Protein AF-A0A7K2ZDF5-F1 (afdb_monomer_lite)

Radius of gyration: 18.29 Å; chains: 1; bounding box: 34×47×42 Å

Secondary structure (DSSP, 8-state):
--THHHHHHHTTSS-HHHHHHHHHHHHHHHHHHHHSPP--S-------SEEEEEEETTEEEEEESS-EEEEEEETTTEEEEEETT--S-S-TT-SSSPPPB-TT-EEEE-TTSSEEEE-SS-EEEE---

pLDDT: mean 81.08, std 17.48, range [40.12, 98.38]

Structure (mmCIF, N/CA/C/O backbone):
data_AF-A0A7K2ZDF5-F1
#
_entry.id   AF-A0A7K2ZDF5-F1
#
loop_
_atom_site.group_PDB
_atom_site.id
_atom_site.type_symbol
_atom_site.label_atom_id
_atom_site.label_alt_id
_atom_site.label_comp_id
_atom_site.label_asym_id
_atom_site.label_entity_id
_atom_site.label_seq_id
_atom_site.pdbx_PDB_ins_code
_atom_site.Cartn_x
_atom_site.Cartn_y
_atom_site.Cartn_z
_atom_site.occupancy
_atom_site.B_iso_or_equiv
_atom_site.auth_seq_id
_atom_site.auth_comp_id
_atom_site.auth_asym_id
_atom_site.auth_atom_id
_atom_site.pdbx_PDB_model_num
ATOM 1 N N . MET A 1 1 ? 8.019 39.969 4.759 1.00 40.12 1 MET A N 1
ATOM 2 C CA . MET A 1 1 ? 7.905 38.989 3.656 1.00 40.12 1 MET A CA 1
ATOM 3 C C . MET A 1 1 ? 8.886 39.414 2.581 1.00 40.12 1 MET A C 1
ATOM 5 O O . MET A 1 1 ? 8.757 40.530 2.101 1.00 40.12 1 MET A O 1
ATOM 9 N N . ASP A 1 2 ? 9.907 38.599 2.310 1.00 50.91 2 ASP A N 1
ATOM 10 C CA . ASP A 1 2 ? 11.109 39.013 1.572 1.00 50.91 2 ASP A CA 1
ATOM 11 C C . ASP A 1 2 ? 11.236 38.271 0.226 1.00 50.91 2 ASP A C 1
ATOM 13 O O . ASP A 1 2 ? 11.026 37.059 0.137 1.00 50.91 2 ASP A O 1
ATOM 17 N N . GLY A 1 3 ? 11.568 39.009 -0.836 1.00 48.19 3 GLY A N 1
ATOM 18 C CA . GLY A 1 3 ? 11.486 38.602 -2.247 1.00 48.19 3 GLY A CA 1
ATOM 19 C C . GLY A 1 3 ? 12.468 37.507 -2.688 1.00 48.19 3 GLY A C 1
ATOM 20 O O . GLY A 1 3 ? 12.436 37.079 -3.843 1.00 48.19 3 GLY A O 1
ATOM 21 N N . ARG A 1 4 ? 13.323 37.006 -1.788 1.00 53.38 4 ARG A N 1
ATOM 22 C CA . ARG A 1 4 ? 14.290 35.931 -2.078 1.00 53.38 4 ARG A CA 1
ATOM 23 C C . ARG A 1 4 ? 13.667 34.541 -2.229 1.00 53.38 4 ARG A C 1
ATOM 25 O O . ARG A 1 4 ? 14.258 33.703 -2.909 1.00 53.38 4 ARG A O 1
ATOM 32 N N . ASP A 1 5 ? 12.478 34.297 -1.681 1.00 49.88 5 ASP A N 1
ATOM 33 C CA . ASP A 1 5 ? 11.856 32.962 -1.718 1.00 49.88 5 ASP A CA 1
ATOM 34 C C . ASP A 1 5 ? 11.163 32.632 -3.054 1.00 49.88 5 ASP A C 1
ATOM 36 O O . ASP A 1 5 ? 10.993 31.465 -3.423 1.00 49.88 5 ASP A O 1
ATOM 40 N N . LEU A 1 6 ? 10.831 33.654 -3.849 1.00 47.53 6 LEU A N 1
ATOM 41 C CA . LEU A 1 6 ? 10.232 33.472 -5.176 1.00 47.53 6 LEU A CA 1
ATOM 42 C C . LEU A 1 6 ? 11.241 32.967 -6.216 1.00 47.53 6 LEU A C 1
ATOM 44 O O . LEU A 1 6 ? 10.883 32.200 -7.111 1.00 47.53 6 LEU A O 1
ATOM 48 N N . VAL A 1 7 ? 12.525 33.298 -6.068 1.00 47.12 7 VAL A N 1
ATOM 49 C CA . VAL A 1 7 ? 13.559 32.924 -7.049 1.00 47.12 7 VAL A CA 1
ATOM 50 C C . VAL A 1 7 ? 13.918 31.431 -6.961 1.00 47.12 7 VAL A C 1
ATOM 52 O O . VAL A 1 7 ? 14.350 30.830 -7.949 1.00 47.12 7 VAL A O 1
ATOM 55 N N . ARG A 1 8 ? 13.674 30.777 -5.814 1.00 46.47 8 ARG A N 1
ATOM 56 C CA . ARG A 1 8 ? 13.940 29.338 -5.638 1.00 46.47 8 ARG A CA 1
ATOM 57 C C . ARG A 1 8 ? 12.855 28.443 -6.250 1.00 46.47 8 ARG A C 1
ATOM 59 O O . ARG A 1 8 ? 13.162 27.313 -6.623 1.00 46.47 8 ARG A O 1
ATOM 66 N N . ARG A 1 9 ? 11.625 28.944 -6.432 1.00 43.47 9 ARG A N 1
ATOM 67 C CA . ARG A 1 9 ? 10.523 28.179 -7.056 1.00 43.47 9 ARG A CA 1
ATOM 68 C C . ARG A 1 9 ? 10.550 28.186 -8.587 1.00 43.47 9 ARG A C 1
ATOM 70 O O . ARG A 1 9 ? 10.013 27.269 -9.197 1.00 43.47 9 ARG A O 1
ATOM 77 N N . VAL A 1 10 ? 11.238 29.140 -9.219 1.00 43.97 10 VAL A N 1
ATOM 78 C CA . VAL A 1 10 ? 11.298 29.245 -10.692 1.00 43.97 10 VAL A CA 1
ATOM 79 C C . VAL A 1 10 ? 12.409 28.379 -11.314 1.00 43.97 10 VAL A C 1
ATOM 81 O O . VAL A 1 10 ? 12.279 27.932 -12.450 1.00 43.97 10 VAL A O 1
ATOM 84 N N . ARG A 1 11 ? 13.477 28.026 -10.580 1.00 41.12 11 ARG A N 1
ATOM 85 C CA . ARG A 1 11 ? 14.638 27.303 -11.157 1.00 41.12 11 ARG A CA 1
ATOM 86 C C . ARG A 1 11 ? 14.404 25.835 -11.550 1.00 41.12 11 ARG A C 1
ATOM 88 O O . ARG A 1 11 ? 15.297 25.222 -12.136 1.00 41.12 11 ARG A O 1
ATOM 95 N N . LEU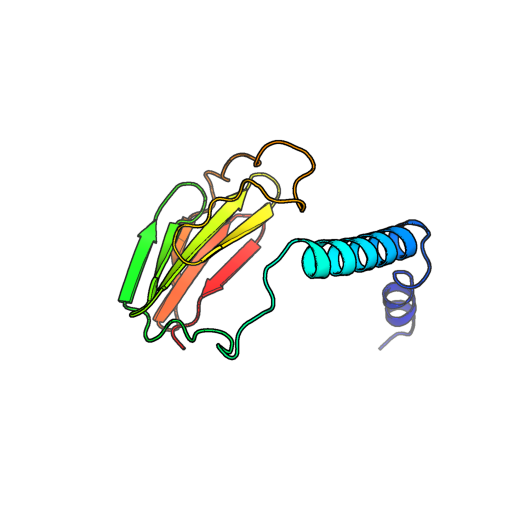 A 1 12 ? 13.234 25.258 -11.275 1.00 46.50 12 LEU A N 1
ATOM 96 C CA . LEU A 1 12 ? 12.885 23.915 -11.763 1.00 46.50 12 LEU A CA 1
ATOM 97 C C . LEU A 1 12 ? 12.299 23.925 -13.185 1.00 46.50 12 LEU A C 1
ATOM 99 O O . LEU A 1 12 ? 12.390 22.912 -13.879 1.00 46.50 12 LEU A O 1
ATOM 103 N N . VAL A 1 13 ? 11.816 25.076 -13.663 1.00 46.25 13 VAL A N 1
ATOM 104 C CA . VAL A 1 13 ? 11.402 25.286 -15.056 1.00 46.25 13 VAL A CA 1
ATOM 105 C C . VAL A 1 13 ? 12.589 25.883 -15.816 1.00 46.25 13 VAL A C 1
ATOM 107 O O . VAL A 1 13 ? 12.716 27.092 -15.945 1.00 46.25 13 VAL A O 1
ATOM 110 N N . GLY A 1 14 ? 13.523 25.039 -16.263 1.00 48.72 14 GLY A N 1
ATOM 111 C CA . GLY A 1 14 ? 14.622 25.495 -17.132 1.00 48.72 14 GLY A CA 1
ATOM 112 C C . GLY A 1 14 ? 15.953 24.762 -16.995 1.00 48.72 14 GLY A C 1
ATOM 113 O O . GLY A 1 14 ? 16.839 24.956 -17.822 1.00 48.72 14 GLY A O 1
ATOM 114 N N . SER A 1 15 ? 16.126 23.883 -16.004 1.00 57.28 15 SER A N 1
ATOM 115 C CA . SER A 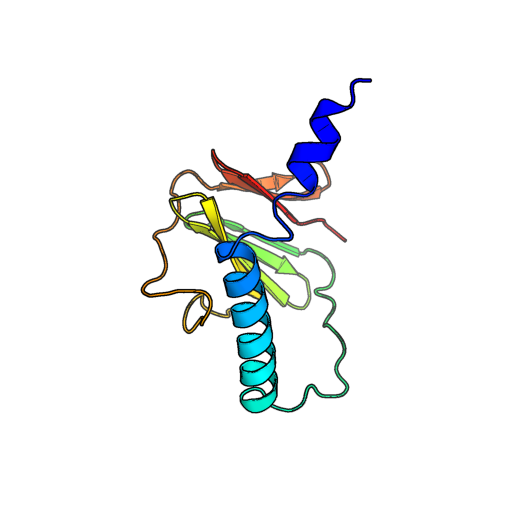1 15 ? 17.324 23.035 -15.970 1.00 57.28 15 SER A CA 1
ATOM 116 C C . SER A 1 15 ? 17.254 21.953 -17.057 1.00 57.28 15 SER A C 1
ATOM 118 O O . SER A 1 15 ? 16.206 21.346 -17.283 1.00 57.28 15 SER A O 1
ATOM 120 N N . VAL A 1 16 ? 18.385 21.645 -17.701 1.00 57.16 16 VAL A N 1
ATOM 121 C CA . VAL A 1 16 ? 18.502 20.547 -18.687 1.00 57.16 16 VAL A CA 1
ATOM 122 C C . VAL A 1 16 ? 18.015 19.209 -18.101 1.00 57.16 16 VAL A C 1
ATOM 124 O O . VAL A 1 16 ? 17.451 18.380 -18.817 1.00 57.16 16 VAL A O 1
ATOM 127 N N . ARG A 1 17 ? 18.158 19.011 -16.780 1.00 56.28 17 ARG A N 1
ATOM 128 C CA . ARG A 1 17 ? 17.566 17.877 -16.047 1.00 56.28 17 ARG A CA 1
ATOM 129 C C . ARG A 1 17 ? 16.034 17.928 -16.019 1.00 56.28 17 ARG A C 1
ATOM 131 O O . ARG A 1 17 ? 15.424 16.905 -16.305 1.00 56.28 17 ARG A O 1
ATOM 138 N N . GLY A 1 18 ? 15.427 19.085 -15.751 1.00 56.88 18 GLY A N 1
ATOM 139 C CA . GLY A 1 18 ? 13.970 19.286 -15.768 1.00 56.88 18 GLY A CA 1
ATOM 140 C C . GLY A 1 18 ? 13.340 19.098 -17.154 1.00 56.88 18 GLY A C 1
ATOM 141 O O . GLY A 1 18 ? 12.297 18.466 -17.299 1.00 56.88 18 GLY A O 1
ATOM 142 N N . VAL A 1 19 ? 14.014 19.556 -18.212 1.00 63.69 19 VAL A N 1
ATOM 143 C CA . VAL A 1 19 ? 13.563 19.318 -19.596 1.00 63.69 19 VAL A CA 1
ATOM 144 C C . VAL A 1 19 ? 13.643 17.827 -19.948 1.00 63.69 19 VAL A C 1
ATOM 146 O O . VAL A 1 19 ? 12.745 17.284 -20.593 1.00 63.69 19 VAL A O 1
ATOM 149 N N . ARG A 1 20 ? 14.690 17.124 -19.492 1.00 64.69 20 ARG A N 1
ATOM 150 C CA . ARG A 1 20 ? 14.836 15.674 -19.699 1.00 64.69 20 ARG A CA 1
ATOM 151 C C . ARG A 1 20 ? 13.792 14.860 -18.939 1.00 64.69 20 ARG A C 1
ATOM 153 O O . ARG A 1 20 ? 13.284 13.896 -19.509 1.00 64.69 20 ARG A O 1
ATOM 160 N N . THR A 1 21 ? 13.441 15.233 -17.709 1.00 63.53 21 THR A N 1
ATOM 161 C CA . THR A 1 21 ? 12.384 14.551 -16.946 1.00 63.53 21 THR A CA 1
ATOM 162 C C . THR A 1 21 ? 11.013 14.758 -17.581 1.00 63.53 21 THR A C 1
ATOM 164 O O . THR A 1 21 ? 10.293 13.776 -17.762 1.00 63.53 21 THR A O 1
ATOM 167 N N . LEU A 1 22 ? 10.692 15.977 -18.030 1.00 65.44 22 LEU A N 1
ATOM 168 C CA . LEU A 1 22 ? 9.461 16.263 -18.780 1.00 65.44 22 LEU A CA 1
ATOM 169 C C . LEU A 1 22 ? 9.393 15.469 -20.090 1.00 65.44 22 LEU A C 1
ATOM 171 O O . LEU A 1 22 ? 8.389 14.821 -20.382 1.00 65.44 22 LEU A O 1
ATOM 175 N N . ARG A 1 23 ? 10.487 15.442 -20.858 1.00 67.50 23 ARG A N 1
ATOM 176 C CA . ARG A 1 23 ? 10.553 14.695 -22.122 1.00 67.50 23 ARG A CA 1
ATOM 177 C C . ARG A 1 23 ? 10.455 13.184 -21.907 1.00 67.50 23 ARG A C 1
ATOM 179 O O . ARG A 1 23 ? 9.829 12.492 -22.705 1.00 67.50 23 ARG A O 1
ATOM 186 N N . ALA A 1 24 ? 11.042 12.662 -20.831 1.00 64.88 24 ALA A N 1
ATOM 187 C CA . ALA A 1 24 ? 10.906 11.259 -20.457 1.00 64.88 24 ALA A CA 1
ATOM 188 C C . ALA A 1 24 ? 9.474 10.924 -20.016 1.00 64.88 24 ALA A C 1
ATOM 190 O O . ALA A 1 24 ? 8.953 9.888 -20.416 1.00 64.88 24 ALA A O 1
ATOM 191 N N . ALA A 1 25 ? 8.816 11.796 -19.249 1.00 66.44 25 ALA A N 1
ATOM 192 C CA . ALA A 1 25 ? 7.411 11.635 -18.879 1.00 66.44 25 ALA A CA 1
ATOM 193 C C . ALA A 1 25 ? 6.489 11.647 -20.112 1.00 66.44 25 ALA A C 1
ATOM 195 O O . ALA A 1 25 ? 5.611 10.798 -20.230 1.00 66.44 25 ALA A O 1
ATOM 196 N N . TRP A 1 26 ? 6.736 12.541 -21.074 1.00 66.94 26 TRP A N 1
ATOM 197 C CA . TRP A 1 26 ? 5.953 12.623 -22.310 1.00 66.94 26 TRP A CA 1
ATOM 198 C C . TRP A 1 26 ? 6.143 11.403 -23.225 1.00 66.94 26 TRP A C 1
ATOM 200 O O . TRP A 1 26 ? 5.169 10.849 -23.740 1.00 66.94 26 TRP A O 1
ATOM 210 N N . ARG A 1 27 ? 7.386 10.922 -23.378 1.00 67.56 27 ARG A N 1
ATOM 211 C CA . ARG A 1 27 ? 7.656 9.672 -24.107 1.00 67.56 27 ARG A CA 1
ATOM 212 C C . ARG A 1 27 ? 7.015 8.463 -23.436 1.00 67.56 27 ARG A C 1
ATOM 214 O O . ARG A 1 27 ? 6.447 7.638 -24.139 1.00 67.56 27 ARG A O 1
ATOM 221 N N . ARG A 1 28 ? 7.062 8.381 -22.103 1.00 62.81 28 ARG A N 1
ATOM 222 C CA . ARG A 1 28 ? 6.402 7.311 -21.338 1.00 62.81 28 ARG A CA 1
ATOM 223 C C . ARG A 1 28 ? 4.892 7.331 -21.527 1.00 62.81 28 ARG A C 1
ATOM 225 O O . ARG A 1 28 ? 4.345 6.333 -21.962 1.00 62.81 28 ARG A O 1
ATOM 232 N N . ARG A 1 29 ? 4.258 8.502 -21.406 1.00 61.22 29 ARG A N 1
ATOM 233 C CA . ARG A 1 29 ? 2.827 8.674 -21.706 1.00 61.22 29 ARG A CA 1
ATOM 234 C C . ARG A 1 29 ? 2.454 8.187 -23.111 1.00 61.22 29 ARG A C 1
ATOM 236 O O . ARG A 1 29 ? 1.372 7.646 -23.306 1.00 61.22 29 ARG A O 1
ATOM 243 N N . SER A 1 30 ? 3.346 8.382 -24.082 1.00 65.19 30 SER A N 1
ATOM 244 C CA . SER A 1 30 ? 3.147 7.919 -25.460 1.00 65.19 30 SER A CA 1
ATOM 245 C C . SER A 1 30 ? 3.342 6.406 -25.614 1.00 65.19 30 SER A C 1
ATOM 247 O O . SER A 1 30 ? 2.631 5.784 -26.397 1.00 65.19 30 SER A O 1
ATOM 249 N N . ALA A 1 31 ? 4.291 5.811 -24.887 1.00 65.94 31 ALA A N 1
ATOM 250 C CA . ALA A 1 31 ? 4.502 4.365 -24.858 1.00 65.94 31 ALA A CA 1
ATOM 251 C C . ALA A 1 31 ? 3.332 3.646 -24.168 1.00 65.94 31 ALA A C 1
ATOM 253 O O . ALA A 1 31 ? 2.792 2.701 -24.732 1.00 65.94 31 ALA A O 1
ATOM 254 N N . ASP A 1 32 ? 2.871 4.158 -23.027 1.00 64.31 32 ASP A N 1
ATOM 255 C CA . ASP A 1 32 ? 1.722 3.629 -22.285 1.00 64.31 32 ASP A CA 1
ATOM 256 C C . ASP A 1 32 ? 0.453 3.641 -23.144 1.00 64.31 32 ASP A C 1
ATOM 258 O O . ASP A 1 32 ? -0.287 2.666 -23.179 1.00 64.31 32 ASP A O 1
ATOM 262 N N . ALA A 1 33 ? 0.223 4.721 -23.900 1.00 64.94 33 ALA A N 1
ATOM 263 C CA . ALA A 1 33 ? -0.918 4.823 -24.810 1.00 64.94 33 ALA A CA 1
ATOM 264 C C . ALA A 1 33 ? -0.881 3.810 -25.970 1.00 64.94 33 ALA A C 1
ATOM 266 O O . ALA A 1 33 ? -1.925 3.526 -26.547 1.00 64.94 33 ALA A O 1
ATOM 267 N N . ARG A 1 34 ? 0.302 3.295 -26.333 1.00 68.94 34 ARG A N 1
ATOM 268 C CA . ARG A 1 34 ? 0.474 2.291 -27.398 1.00 68.94 34 ARG A CA 1
ATOM 269 C C . ARG A 1 34 ? 0.472 0.858 -26.872 1.00 68.94 34 ARG A C 1
ATOM 271 O O . ARG A 1 34 ? 0.087 -0.040 -27.609 1.00 68.94 34 ARG A O 1
ATOM 278 N N . ALA A 1 35 ? 0.958 0.650 -25.650 1.00 69.00 35 ALA A N 1
ATOM 279 C CA . ALA A 1 35 ? 1.161 -0.674 -25.067 1.00 69.00 35 ALA A CA 1
ATOM 280 C C . ALA A 1 35 ? -0.006 -1.140 -24.185 1.00 69.00 35 ALA A C 1
ATOM 282 O O . ALA A 1 35 ? -0.158 -2.340 -23.972 1.00 69.00 35 ALA A O 1
ATOM 283 N N . LEU A 1 36 ? -0.820 -0.219 -23.661 1.00 67.62 36 LEU A N 1
ATOM 284 C CA . LEU A 1 36 ? -1.984 -0.566 -22.852 1.00 67.62 36 LEU A CA 1
ATOM 285 C C . LEU A 1 36 ? -3.227 -0.716 -23.737 1.00 67.62 36 LEU A C 1
ATOM 287 O O . LEU A 1 36 ? -3.416 0.086 -24.657 1.00 67.62 36 LEU A O 1
ATOM 291 N N . PRO A 1 37 ? -4.105 -1.697 -23.452 1.00 69.31 37 PRO A N 1
ATOM 292 C CA . PRO A 1 37 ? -5.394 -1.782 -24.118 1.00 69.31 37 PRO A CA 1
ATOM 293 C C . PRO A 1 37 ? -6.172 -0.465 -23.940 1.00 69.31 37 PRO A C 1
ATOM 295 O O . PRO A 1 37 ? -6.000 0.223 -22.922 1.00 69.31 37 PRO A O 1
ATOM 298 N N . PRO A 1 38 ? -7.024 -0.090 -24.915 1.00 67.75 38 PRO A N 1
ATOM 299 C CA . PRO A 1 38 ? -7.850 1.104 -24.816 1.00 67.75 38 PRO A CA 1
ATOM 300 C C . PRO A 1 38 ? -8.593 1.099 -23.483 1.00 67.75 38 PRO A C 1
ATOM 302 O O . PRO A 1 38 ? -9.247 0.113 -23.144 1.00 67.75 38 PRO A O 1
ATOM 305 N N . ARG A 1 39 ? -8.474 2.186 -22.711 1.00 65.06 39 ARG A N 1
ATOM 306 C CA . ARG A 1 39 ? -9.223 2.321 -21.458 1.00 65.06 39 ARG A CA 1
ATOM 307 C C . ARG A 1 39 ? -10.708 2.191 -21.794 1.00 65.06 39 ARG A C 1
ATOM 309 O O . ARG A 1 39 ? -11.231 3.015 -22.542 1.00 65.06 39 ARG A O 1
ATOM 316 N N . GLY A 1 40 ? -11.349 1.136 -21.291 1.00 68.31 40 GLY A N 1
ATOM 317 C CA . GLY A 1 40 ? -12.782 0.924 -21.461 1.00 68.31 40 GLY A CA 1
ATOM 318 C C . GLY A 1 40 ? -13.597 2.042 -20.808 1.00 68.31 40 GLY A C 1
ATOM 319 O O . GLY A 1 40 ? -13.057 2.926 -20.145 1.00 68.31 40 GLY A O 1
ATOM 320 N N . ALA A 1 41 ? -14.920 1.986 -20.953 1.00 64.12 41 ALA A N 1
ATOM 321 C CA . ALA A 1 41 ? -15.828 2.938 -20.307 1.00 64.12 41 ALA A CA 1
ATOM 322 C C . ALA A 1 41 ? -15.775 2.900 -18.761 1.00 64.12 41 ALA A C 1
ATOM 324 O O . ALA A 1 41 ? -16.351 3.772 -18.107 1.00 64.12 41 ALA A O 1
ATOM 325 N N . GLU A 1 42 ? -15.089 1.912 -18.171 1.00 60.84 42 GLU A N 1
ATOM 326 C CA . GLU A 1 42 ? -14.870 1.807 -16.731 1.00 60.84 42 GLU A CA 1
ATOM 327 C C . GLU A 1 42 ? -14.018 2.992 -16.247 1.00 60.84 42 GLU A C 1
ATOM 329 O O . GLU A 1 42 ? -12.812 3.094 -16.485 1.00 60.84 42 GLU A O 1
ATOM 334 N N . ARG A 1 43 ? -14.686 3.940 -15.583 1.00 63.84 43 ARG A N 1
ATOM 335 C CA . ARG A 1 43 ? -14.037 5.014 -14.826 1.00 63.84 43 ARG A CA 1
ATOM 336 C C . ARG A 1 43 ? -13.216 4.427 -13.675 1.00 63.84 43 ARG A C 1
ATOM 338 O O . ARG A 1 43 ? -13.410 3.278 -13.294 1.00 63.84 43 ARG A O 1
ATOM 345 N N . ALA A 1 44 ? -12.333 5.251 -13.102 1.00 67.31 44 ALA A N 1
ATOM 346 C CA . ALA A 1 44 ? -11.568 4.919 -11.901 1.00 67.31 44 ALA A CA 1
ATOM 347 C C . ALA A 1 44 ? -12.456 4.200 -10.870 1.00 67.31 44 ALA A C 1
ATOM 349 O O . ALA A 1 44 ? -13.460 4.752 -10.414 1.00 67.31 44 ALA A O 1
ATOM 350 N N . ARG A 1 45 ? -12.106 2.949 -10.560 1.00 76.12 45 ARG A N 1
ATOM 351 C CA . ARG A 1 45 ? -12.823 2.130 -9.586 1.00 76.12 45 ARG A CA 1
ATOM 352 C C . ARG A 1 45 ? -12.705 2.779 -8.213 1.00 76.12 45 ARG A C 1
ATOM 354 O O . ARG A 1 45 ? -11.607 3.108 -7.776 1.00 76.12 45 ARG A O 1
ATOM 361 N N . VAL A 1 46 ? -13.838 2.941 -7.535 1.00 87.12 46 VAL A N 1
ATOM 362 C CA . VAL A 1 46 ? -13.859 3.374 -6.136 1.00 87.12 46 VAL A CA 1
ATOM 363 C C . VAL A 1 46 ? -13.579 2.148 -5.254 1.00 87.12 46 VAL A C 1
ATOM 365 O O . VAL A 1 46 ? -14.321 1.167 -5.375 1.00 87.12 46 VAL A O 1
ATOM 368 N N . PRO A 1 47 ? -12.559 2.185 -4.375 1.00 90.19 47 PRO A N 1
ATOM 369 C CA . PRO A 1 47 ? -12.183 1.060 -3.507 1.00 90.19 47 PRO A CA 1
ATOM 370 C C . PRO A 1 47 ? -13.310 0.535 -2.602 1.00 90.19 47 PRO A C 1
ATOM 372 O O . PRO A 1 47 ? -13.393 -0.657 -2.305 1.00 90.19 47 PRO A O 1
ATOM 375 N N . GLY A 1 48 ? -14.222 1.422 -2.198 1.00 91.75 48 GLY A N 1
ATOM 376 C CA . GLY A 1 48 ? -15.274 1.133 -1.225 1.00 91.75 48 GLY A CA 1
ATOM 377 C C . GLY A 1 48 ? -14.833 1.446 0.204 1.00 91.75 48 GLY A C 1
ATOM 378 O O . GLY A 1 48 ? -13.822 2.107 0.414 1.00 91.75 48 GLY A O 1
ATOM 379 N N . ALA A 1 49 ? -15.618 0.997 1.186 1.00 93.50 49 ALA A N 1
ATOM 380 C CA . ALA A 1 49 ? -15.314 1.227 2.596 1.00 93.50 49 ALA A CA 1
ATOM 381 C C . ALA A 1 49 ? -14.034 0.494 3.010 1.00 93.50 49 ALA A C 1
ATOM 383 O O . ALA A 1 49 ? -13.792 -0.626 2.559 1.00 93.50 49 ALA A O 1
ATOM 384 N N . LEU A 1 50 ? -13.247 1.117 3.883 1.00 95.75 50 LEU A N 1
ATOM 385 C CA . LEU A 1 50 ? -12.078 0.501 4.494 1.00 95.75 50 LEU A CA 1
ATOM 386 C C . LEU A 1 50 ? -12.507 -0.629 5.449 1.00 95.75 50 LEU A C 1
ATOM 388 O O . LEU A 1 50 ? -13.377 -0.424 6.293 1.00 95.75 50 LEU A O 1
ATOM 392 N N . VAL A 1 51 ? -11.913 -1.817 5.295 1.00 95.81 51 VAL A N 1
ATOM 393 C CA . VAL A 1 51 ? -12.305 -3.052 6.008 1.00 95.81 51 VAL A CA 1
ATOM 394 C C . VAL A 1 51 ? -11.230 -3.516 6.989 1.00 95.81 51 VAL A C 1
ATOM 396 O O . VAL A 1 51 ? -11.551 -4.096 8.021 1.00 95.81 51 VAL A O 1
ATOM 399 N N . GLY A 1 52 ? -9.955 -3.251 6.707 1.00 95.75 52 GLY A N 1
ATOM 400 C CA . GLY A 1 52 ? -8.864 -3.634 7.599 1.00 95.75 52 GLY A CA 1
ATOM 401 C C . GLY A 1 52 ? -7.497 -3.430 6.968 1.00 95.75 52 GLY A C 1
ATOM 402 O O . GLY A 1 52 ? -7.390 -2.883 5.870 1.00 95.75 52 GLY A O 1
ATOM 403 N N . ALA A 1 53 ? -6.451 -3.877 7.656 1.00 97.69 53 ALA A N 1
ATOM 404 C CA . ALA A 1 53 ? -5.103 -3.852 7.119 1.00 97.69 53 ALA A CA 1
ATOM 405 C C . ALA A 1 53 ? -4.231 -4.976 7.688 1.00 97.69 53 ALA A C 1
ATOM 407 O O . ALA A 1 53 ? -4.430 -5.430 8.813 1.00 97.69 53 ALA A O 1
ATOM 408 N N . GLU A 1 54 ? -3.250 -5.402 6.899 1.00 97.81 54 GLU A N 1
ATOM 409 C CA . GLU A 1 54 ? -2.249 -6.402 7.257 1.00 97.81 54 GLU A CA 1
ATOM 410 C C . GLU A 1 54 ? -0.847 -5.799 7.126 1.00 97.81 54 GLU A C 1
ATOM 412 O O . GLU A 1 54 ? -0.432 -5.456 6.012 1.00 97.81 54 GLU A O 1
ATOM 417 N N . PRO A 1 55 ? -0.099 -5.667 8.235 1.00 97.00 55 PRO A N 1
ATOM 418 C CA . PRO A 1 55 ? 1.290 -5.237 8.196 1.00 97.00 55 PRO A CA 1
ATOM 419 C C . PRO A 1 55 ? 2.181 -6.216 7.428 1.00 97.00 55 PRO A C 1
ATOM 421 O O . PRO A 1 55 ? 1.984 -7.430 7.437 1.00 97.00 55 PRO A O 1
ATOM 424 N N . GLY A 1 56 ? 3.213 -5.676 6.794 1.00 94.88 56 GLY A N 1
ATOM 425 C CA . GLY A 1 56 ? 4.240 -6.434 6.099 1.00 94.88 56 GLY A CA 1
ATOM 426 C C . GLY A 1 56 ? 5.544 -5.641 5.998 1.00 94.88 56 GLY A C 1
ATOM 427 O O . GLY A 1 56 ? 5.641 -4.523 6.507 1.00 94.88 56 GLY A O 1
ATOM 428 N N . PRO A 1 57 ? 6.574 -6.192 5.340 1.00 93.56 57 PRO A N 1
ATOM 429 C CA . PRO A 1 57 ? 7.870 -5.532 5.246 1.00 93.56 57 PRO A CA 1
ATOM 430 C C . PRO A 1 57 ? 7.772 -4.140 4.606 1.00 93.56 57 PRO A C 1
ATOM 432 O O . PRO A 1 57 ? 7.436 -4.005 3.427 1.00 93.56 57 PRO A O 1
ATOM 435 N N . GLY A 1 58 ? 8.113 -3.113 5.384 1.00 95.00 58 GLY A N 1
ATOM 436 C CA . GLY A 1 58 ? 8.132 -1.715 4.964 1.00 95.00 58 GLY A CA 1
ATOM 437 C C . GLY A 1 58 ? 6.762 -1.072 4.748 1.00 95.00 58 GLY A C 1
ATOM 438 O O . GLY A 1 58 ? 6.658 -0.096 4.006 1.00 95.00 58 GLY A O 1
ATOM 439 N N . GLY A 1 59 ? 5.702 -1.628 5.332 1.00 96.31 59 GLY A N 1
ATOM 440 C CA . GLY A 1 59 ? 4.338 -1.135 5.179 1.00 96.31 59 GLY A CA 1
ATOM 441 C C . GLY A 1 59 ? 3.336 -2.265 5.341 1.00 96.31 59 GLY A C 1
ATOM 442 O O . GLY A 1 59 ? 3.259 -2.877 6.402 1.00 96.31 59 GLY A O 1
ATOM 443 N N . GLY A 1 60 ? 2.559 -2.546 4.297 1.00 97.06 60 GLY A N 1
ATOM 444 C CA . GLY A 1 60 ? 1.574 -3.623 4.319 1.00 97.06 60 GLY A CA 1
ATOM 445 C C . GLY A 1 60 ? 0.484 -3.468 3.267 1.00 97.06 60 GLY A C 1
ATOM 446 O O . GLY A 1 60 ? 0.675 -2.817 2.238 1.00 97.06 60 GLY A O 1
ATOM 447 N N . VAL A 1 61 ? -0.656 -4.101 3.518 1.00 97.81 61 VAL A N 1
ATOM 448 C CA . VAL A 1 61 ? -1.829 -4.081 2.642 1.00 97.81 61 VAL A CA 1
ATOM 449 C C . VAL A 1 61 ? -3.007 -3.491 3.401 1.00 97.81 61 VAL A C 1
ATOM 451 O O . VAL A 1 61 ? -3.361 -3.983 4.466 1.00 97.81 61 VAL A O 1
ATOM 454 N N . VAL A 1 62 ? -3.628 -2.455 2.846 1.00 97.69 62 VAL A N 1
ATOM 455 C CA . VAL A 1 62 ? -4.887 -1.887 3.334 1.00 97.69 62 VAL A CA 1
ATOM 456 C C . VAL A 1 62 ? -6.024 -2.437 2.481 1.00 97.69 62 VAL A C 1
ATOM 458 O O . VAL A 1 62 ? -6.007 -2.311 1.257 1.00 97.69 62 VAL A O 1
ATOM 461 N N . ARG A 1 63 ? -7.012 -3.060 3.118 1.00 97.00 63 ARG A N 1
ATOM 462 C CA . ARG A 1 63 ? -8.156 -3.681 2.450 1.00 97.00 63 ARG A CA 1
ATOM 463 C C . ARG A 1 63 ? -9.364 -2.771 2.461 1.00 97.00 63 ARG A C 1
ATOM 465 O O . ARG A 1 63 ? -9.775 -2.259 3.504 1.00 97.00 63 ARG A O 1
ATOM 472 N N . PHE A 1 64 ? -9.975 -2.659 1.296 1.00 95.88 64 PHE A N 1
ATOM 473 C CA . PHE A 1 64 ? -11.271 -2.044 1.090 1.00 95.88 64 PHE A CA 1
ATOM 474 C C . PHE A 1 64 ? -12.280 -3.109 0.665 1.00 95.88 64 PHE A C 1
ATOM 476 O O . PHE A 1 64 ? -11.923 -4.224 0.293 1.00 95.88 64 PHE A O 1
ATOM 483 N N . ALA A 1 65 ? -13.562 -2.761 0.687 1.00 94.62 65 ALA A N 1
ATOM 484 C CA . ALA A 1 65 ? -14.641 -3.689 0.361 1.00 94.62 65 ALA A CA 1
ATOM 485 C C . ALA A 1 65 ? -14.559 -4.275 -1.064 1.00 94.62 65 ALA A C 1
ATOM 487 O O . ALA A 1 65 ? -15.200 -5.288 -1.335 1.00 94.62 65 ALA A O 1
ATOM 488 N N . ARG A 1 66 ? -13.843 -3.625 -1.994 1.00 92.81 66 ARG A N 1
ATOM 489 C CA . ARG A 1 66 ? -13.774 -4.031 -3.410 1.00 92.81 66 ARG A CA 1
ATOM 490 C C . ARG A 1 66 ? -12.364 -4.065 -3.991 1.00 92.81 66 ARG A C 1
ATOM 492 O O . ARG A 1 66 ? -12.232 -4.368 -5.177 1.00 92.81 66 ARG A O 1
ATOM 499 N N . SER A 1 67 ? -11.355 -3.700 -3.207 1.00 94.06 67 SER A N 1
ATOM 500 C CA . SER A 1 67 ? -9.969 -3.639 -3.662 1.00 94.06 67 SER A CA 1
ATOM 501 C C . SER A 1 67 ? -8.987 -3.690 -2.501 1.00 94.06 67 SER A C 1
ATOM 503 O O . SER A 1 67 ? -9.336 -3.451 -1.343 1.00 94.06 67 SER A O 1
ATOM 505 N N . GLU A 1 68 ? -7.732 -3.963 -2.822 1.00 96.25 68 GLU A N 1
ATOM 506 C CA . GLU A 1 68 ? -6.638 -3.973 -1.855 1.00 96.25 68 GLU A CA 1
ATOM 507 C C . GLU A 1 68 ? -5.541 -3.007 -2.294 1.00 96.25 68 GLU A C 1
ATOM 509 O O . GLU A 1 68 ? -5.141 -3.002 -3.455 1.00 96.25 68 GLU A O 1
ATOM 514 N N . LEU A 1 69 ? -5.040 -2.192 -1.369 1.00 96.62 69 LEU A N 1
ATOM 515 C CA . LEU A 1 69 ? -3.936 -1.265 -1.589 1.00 96.62 69 LEU A CA 1
ATOM 516 C C . LEU A 1 69 ? -2.692 -1.780 -0.870 1.00 96.62 69 LEU A C 1
ATOM 518 O O . LEU A 1 69 ? -2.585 -1.686 0.352 1.00 96.62 69 LEU A O 1
ATOM 522 N N . ARG A 1 70 ? -1.715 -2.282 -1.621 1.00 96.56 70 ARG A N 1
ATOM 523 C CA . ARG A 1 70 ? -0.385 -2.590 -1.090 1.00 96.56 70 ARG A CA 1
ATOM 524 C C . ARG A 1 70 ? 0.447 -1.315 -1.055 1.00 96.56 70 ARG A C 1
ATOM 526 O O . ARG A 1 70 ? 0.552 -0.641 -2.074 1.00 96.56 70 ARG A O 1
ATOM 533 N N . ILE A 1 71 ? 1.080 -1.022 0.079 1.00 97.31 71 ILE A N 1
ATOM 534 C CA . ILE A 1 71 ? 2.041 0.073 0.256 1.00 97.31 71 ILE A CA 1
ATOM 535 C C . ILE A 1 71 ? 3.342 -0.512 0.796 1.00 97.31 71 ILE A C 1
ATOM 537 O O . ILE A 1 71 ? 3.352 -1.225 1.798 1.00 97.31 71 ILE A O 1
ATOM 541 N N . ARG A 1 72 ? 4.453 -0.181 0.141 1.00 95.75 72 ARG A N 1
ATOM 542 C CA . ARG A 1 72 ? 5.799 -0.570 0.555 1.00 95.75 72 ARG A CA 1
ATOM 543 C C . ARG A 1 72 ? 6.737 0.618 0.429 1.00 95.75 72 ARG A C 1
ATOM 545 O O . ARG A 1 72 ? 7.027 1.079 -0.675 1.00 95.75 72 ARG A O 1
ATOM 552 N N . VAL A 1 73 ? 7.248 1.078 1.559 1.00 96.75 73 VAL A N 1
ATOM 553 C CA . VAL A 1 73 ? 8.357 2.022 1.625 1.00 96.75 73 VAL A CA 1
ATOM 554 C C . VAL A 1 73 ? 9.653 1.236 1.480 1.00 96.75 73 VAL A C 1
ATOM 556 O O . VAL A 1 73 ? 9.885 0.230 2.151 1.00 96.75 73 VAL A O 1
ATOM 559 N N . ALA A 1 74 ? 10.488 1.679 0.555 1.00 94.69 74 ALA A N 1
ATOM 560 C CA . ALA A 1 74 ? 11.803 1.129 0.308 1.00 94.69 74 ALA A CA 1
ATOM 561 C C . ALA A 1 74 ? 12.885 1.898 1.065 1.00 94.69 74 ALA A C 1
ATOM 563 O O . ALA A 1 74 ? 12.759 3.103 1.313 1.00 94.69 74 ALA A O 1
ATOM 564 N N . VAL A 1 75 ? 14.004 1.216 1.321 1.00 91.25 75 VAL A N 1
ATOM 565 C CA . VAL A 1 75 ? 15.234 1.852 1.799 1.00 91.25 75 VAL A CA 1
ATOM 566 C C . VAL A 1 75 ? 15.571 3.013 0.862 1.00 91.25 75 VAL A C 1
ATOM 568 O O . VAL A 1 75 ? 15.660 2.852 -0.355 1.00 91.25 75 VAL A O 1
ATOM 571 N N . GLY A 1 76 ? 15.718 4.209 1.430 1.00 88.38 76 GLY A N 1
ATOM 572 C CA . GLY A 1 76 ? 15.921 5.437 0.661 1.00 88.38 76 GLY A CA 1
ATOM 573 C C . GLY A 1 76 ? 14.706 6.370 0.621 1.00 88.38 76 GLY A C 1
ATOM 574 O O . GLY A 1 76 ? 14.885 7.550 0.318 1.00 88.38 76 GLY A O 1
ATOM 575 N N . GLY A 1 77 ? 13.516 5.899 1.008 1.00 88.19 77 GLY A N 1
ATOM 576 C CA . GLY A 1 77 ? 12.286 6.701 1.053 1.00 88.19 77 GLY A CA 1
ATOM 577 C C . GLY A 1 77 ? 11.501 6.725 -0.262 1.00 88.19 77 GLY A C 1
ATOM 578 O O . GLY A 1 77 ? 10.699 7.628 -0.480 1.00 88.19 77 GLY A O 1
ATOM 579 N N . ALA A 1 78 ? 11.734 5.764 -1.160 1.00 91.56 78 ALA A N 1
ATOM 580 C CA . ALA A 1 78 ? 10.845 5.539 -2.297 1.00 91.56 78 ALA A CA 1
ATOM 581 C C . ALA A 1 78 ? 9.596 4.777 -1.831 1.00 91.56 78 ALA A C 1
ATOM 583 O O . ALA A 1 78 ? 9.699 3.899 -0.979 1.00 91.56 78 ALA A O 1
ATOM 584 N N . VAL A 1 79 ? 8.430 5.085 -2.400 1.00 94.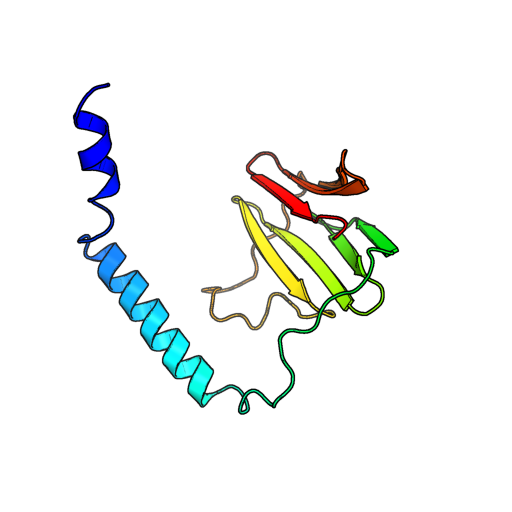81 79 VAL A N 1
ATOM 585 C CA . VAL A 1 79 ? 7.170 4.408 -2.065 1.00 94.81 79 VAL A CA 1
ATOM 586 C C . VAL A 1 79 ? 6.650 3.676 -3.290 1.00 94.81 79 VAL A C 1
ATOM 588 O O . VAL A 1 79 ? 6.464 4.275 -4.348 1.00 94.81 79 VAL A O 1
ATOM 591 N N . PHE A 1 80 ? 6.391 2.385 -3.122 1.00 93.31 80 PHE A N 1
ATOM 592 C CA . PHE A 1 80 ? 5.609 1.586 -4.051 1.00 93.31 80 PHE A CA 1
ATOM 593 C C . PHE A 1 80 ? 4.197 1.466 -3.506 1.00 93.31 80 PHE A C 1
ATOM 595 O O . PHE A 1 80 ? 4.013 1.033 -2.369 1.00 93.31 80 PHE A O 1
ATOM 602 N N . TRP A 1 81 ? 3.208 1.812 -4.323 1.00 94.06 81 TRP A N 1
ATOM 603 C CA . TRP A 1 81 ? 1.825 1.450 -4.065 1.00 94.06 81 TRP A CA 1
ATOM 604 C C . TRP A 1 81 ? 1.235 0.734 -5.266 1.00 94.06 81 TRP A C 1
ATOM 606 O O . TRP A 1 81 ? 1.570 1.039 -6.414 1.00 94.06 81 TRP A O 1
ATOM 616 N N . ALA A 1 82 ? 0.363 -0.221 -4.995 1.00 93.25 82 ALA A N 1
ATOM 617 C CA . ALA A 1 82 ? -0.236 -1.048 -6.020 1.00 93.25 82 ALA A CA 1
ATOM 618 C C . ALA A 1 82 ? -1.629 -1.494 -5.589 1.00 93.25 82 ALA A C 1
ATOM 620 O O . ALA A 1 82 ? -1.870 -1.729 -4.405 1.00 93.25 82 ALA A O 1
ATOM 621 N N . TRP A 1 83 ? -2.530 -1.598 -6.560 1.00 94.25 83 TRP A N 1
ATOM 622 C CA . TRP A 1 83 ? -3.879 -2.101 -6.342 1.00 94.25 83 TRP A CA 1
ATOM 623 C C . TRP A 1 83 ? -3.955 -3.584 -6.687 1.00 94.25 83 TRP A C 1
ATOM 625 O O . TRP A 1 83 ? -3.278 -4.039 -7.610 1.00 94.25 83 TRP A O 1
ATOM 635 N N . ASP A 1 84 ? -4.796 -4.309 -5.957 1.00 93.38 84 ASP A N 1
ATOM 636 C CA . ASP A 1 84 ? -5.307 -5.632 -6.322 1.00 93.38 84 ASP A CA 1
ATOM 637 C C . ASP A 1 84 ? -4.200 -6.649 -6.644 1.00 93.38 84 ASP A C 1
ATOM 639 O O . ASP A 1 84 ? -4.237 -7.370 -7.639 1.00 93.38 84 ASP A O 1
ATOM 643 N N . GLY A 1 85 ? -3.177 -6.677 -5.785 1.00 88.81 85 GLY A N 1
ATOM 644 C CA . GLY A 1 85 ? -2.083 -7.645 -5.858 1.00 88.81 85 GLY A CA 1
ATOM 645 C C . GLY A 1 85 ? -1.007 -7.340 -6.901 1.00 88.81 85 GLY A C 1
ATOM 646 O O . GLY A 1 85 ? -0.074 -8.128 -7.020 1.00 88.81 85 GLY A O 1
ATOM 647 N N . ALA A 1 86 ? -1.082 -6.213 -7.618 1.00 89.50 86 ALA A N 1
ATOM 648 C CA . ALA A 1 86 ? -0.048 -5.850 -8.581 1.00 89.50 86 ALA A CA 1
ATOM 649 C C . ALA A 1 86 ? 1.338 -5.732 -7.915 1.00 89.50 86 ALA A C 1
ATOM 651 O O . ALA A 1 86 ? 1.516 -5.073 -6.885 1.00 89.50 86 ALA A O 1
ATOM 652 N N . ASP A 1 87 ? 2.328 -6.383 -8.522 1.00 84.69 87 ASP A N 1
ATOM 653 C CA . ASP A 1 87 ? 3.702 -6.378 -8.035 1.00 84.69 87 ASP A CA 1
ATOM 654 C C . ASP A 1 87 ? 4.464 -5.115 -8.471 1.00 84.69 87 ASP A C 1
ATOM 656 O O . ASP A 1 87 ? 4.146 -4.501 -9.494 1.00 84.69 87 ASP A O 1
ATOM 660 N N . PRO A 1 88 ? 5.528 -4.718 -7.742 1.00 82.12 88 PRO A N 1
ATOM 661 C CA . PRO A 1 88 ? 6.377 -3.599 -8.151 1.00 82.12 88 PRO A CA 1
ATOM 662 C C . PRO A 1 88 ? 7.125 -3.848 -9.469 1.00 82.12 88 PRO A C 1
ATOM 664 O O . PRO A 1 88 ? 7.624 -2.897 -10.071 1.00 82.12 88 PRO A O 1
ATOM 667 N N . LEU A 1 89 ? 7.230 -5.110 -9.901 1.00 84.25 89 LEU A N 1
ATOM 668 C CA . LEU A 1 89 ? 7.744 -5.493 -11.210 1.00 84.25 89 LEU A CA 1
ATOM 669 C C . LEU A 1 89 ? 6.675 -6.249 -12.006 1.00 84.25 89 LEU A C 1
ATOM 671 O O . LEU A 1 89 ? 5.963 -7.066 -11.429 1.00 84.25 89 LEU A O 1
ATOM 675 N N . PRO A 1 90 ? 6.615 -6.040 -13.332 1.00 82.62 90 PRO A N 1
ATOM 676 C CA . PRO A 1 90 ? 7.440 -5.113 -14.113 1.00 82.62 90 PRO A CA 1
ATOM 677 C C . PRO A 1 90 ? 6.987 -3.647 -13.949 1.00 82.62 90 PRO A C 1
ATOM 679 O O . PRO A 1 90 ? 5.818 -3.326 -14.132 1.00 82.62 90 PRO A O 1
ATOM 682 N N . SER A 1 91 ? 7.920 -2.728 -13.664 1.00 81.38 91 SER A N 1
ATOM 683 C CA . SER A 1 91 ? 7.644 -1.283 -13.630 1.00 81.38 91 SER A CA 1
ATOM 684 C C . SER A 1 91 ? 8.722 -0.498 -14.363 1.00 81.38 91 SER A C 1
ATOM 686 O O . SER A 1 91 ? 9.892 -0.522 -13.993 1.00 81.38 91 SER A O 1
ATOM 688 N N . TYR A 1 92 ? 8.321 0.273 -15.375 1.00 79.75 92 TYR A N 1
ATOM 689 C CA . TYR A 1 92 ? 9.223 1.140 -16.146 1.00 79.75 92 TYR A CA 1
ATOM 690 C C . TYR A 1 92 ? 9.760 2.337 -15.340 1.00 79.75 92 TYR A C 1
ATOM 692 O O . TYR A 1 92 ? 10.604 3.097 -15.828 1.00 79.75 92 TYR A O 1
ATOM 700 N N . ALA A 1 93 ? 9.209 2.581 -14.145 1.00 81.44 93 ALA A N 1
ATOM 701 C CA . ALA A 1 93 ? 9.710 3.600 -13.230 1.00 81.44 93 ALA A CA 1
ATOM 702 C C . 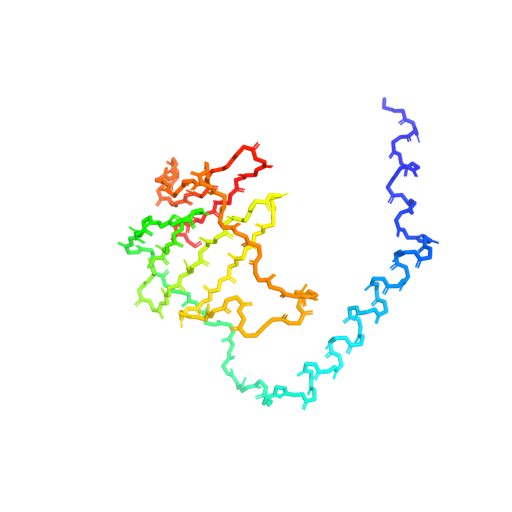ALA A 1 93 ? 11.007 3.151 -12.540 1.00 81.44 93 ALA A C 1
ATOM 704 O O . ALA A 1 93 ? 11.757 3.997 -12.051 1.00 81.44 93 ALA A O 1
ATOM 705 N N . LEU A 1 94 ? 11.282 1.845 -12.539 1.00 81.25 94 LEU A N 1
ATOM 706 C CA . LEU A 1 94 ? 12.502 1.260 -12.014 1.00 81.25 94 LEU A CA 1
ATOM 707 C C . LEU A 1 94 ? 13.536 1.089 -13.124 1.00 81.25 94 LEU A C 1
ATOM 709 O O . LEU A 1 94 ? 13.241 0.607 -14.214 1.00 81.25 94 LEU A O 1
ATOM 713 N N . ALA A 1 95 ? 14.770 1.496 -12.831 1.00 80.50 95 ALA A N 1
ATOM 714 C CA . ALA A 1 95 ? 15.916 1.290 -13.715 1.00 80.50 95 ALA A CA 1
ATOM 715 C C . ALA A 1 95 ? 16.569 -0.097 -13.529 1.00 80.50 95 ALA A C 1
ATOM 717 O O . ALA A 1 95 ? 17.585 -0.374 -14.158 1.00 80.50 95 ALA A O 1
ATOM 718 N N . GLY A 1 96 ? 16.017 -0.936 -12.648 1.00 82.12 96 GLY A N 1
ATOM 719 C CA . GLY A 1 96 ? 16.576 -2.222 -12.243 1.00 82.12 96 GLY A CA 1
ATOM 720 C C . GLY A 1 96 ? 15.689 -2.905 -11.202 1.00 82.12 96 GLY A C 1
ATOM 721 O O . GLY A 1 96 ? 14.465 -2.789 -11.258 1.00 82.12 96 GLY A O 1
ATOM 722 N N . GLU A 1 97 ? 16.306 -3.603 -10.253 1.00 88.06 97 GLU A N 1
ATOM 723 C CA . GLU A 1 97 ? 15.603 -4.322 -9.188 1.00 88.06 97 GLU A CA 1
ATOM 724 C C . GLU A 1 97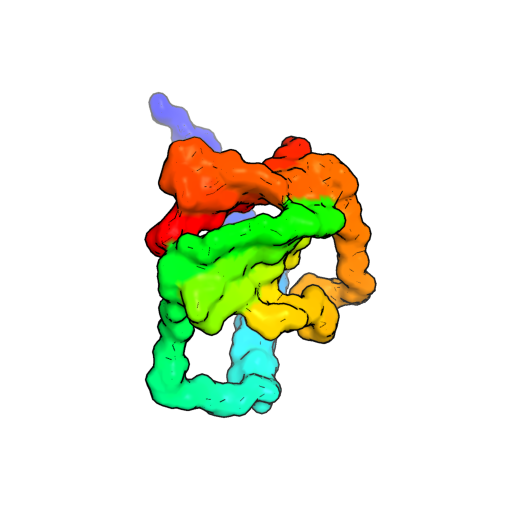 ? 14.769 -3.403 -8.286 1.00 88.06 97 GLU A C 1
ATOM 726 O O . GLU A 1 97 ? 15.022 -2.201 -8.154 1.00 88.06 97 GLU A O 1
ATOM 731 N N . VAL A 1 98 ? 13.771 -3.996 -7.628 1.00 87.38 98 VAL A N 1
ATOM 732 C CA . VAL A 1 98 ? 12.997 -3.311 -6.592 1.00 87.38 98 VAL A CA 1
ATOM 733 C C . VAL A 1 98 ? 13.909 -3.091 -5.386 1.00 87.38 98 VAL A C 1
ATOM 735 O O . VAL A 1 98 ? 14.407 -4.073 -4.832 1.00 87.38 98 VAL A O 1
ATOM 738 N N . PRO A 1 99 ? 14.105 -1.845 -4.925 1.00 91.75 99 PRO A N 1
ATOM 739 C CA . PRO A 1 99 ? 14.827 -1.598 -3.689 1.00 91.75 99 PRO A CA 1
ATOM 740 C C . PRO A 1 99 ? 14.207 -2.366 -2.512 1.00 91.75 99 PRO A C 1
ATOM 742 O O . PRO A 1 99 ? 12.987 -2.547 -2.435 1.00 91.75 99 PRO A O 1
ATOM 745 N N . ALA A 1 100 ? 15.056 -2.803 -1.580 1.00 93.38 100 ALA A N 1
ATOM 746 C CA . ALA A 1 100 ? 14.623 -3.532 -0.392 1.00 93.38 100 ALA A CA 1
ATOM 747 C C . ALA A 1 100 ? 13.596 -2.730 0.425 1.00 93.38 100 ALA A C 1
ATOM 749 O O . ALA A 1 100 ? 13.613 -1.498 0.428 1.00 93.38 100 ALA A O 1
ATOM 750 N N . ALA A 1 101 ? 12.715 -3.440 1.138 1.00 95.38 101 ALA A N 1
ATOM 751 C CA . ALA A 1 101 ? 11.767 -2.801 2.050 1.00 95.38 101 ALA A CA 1
ATOM 752 C C . ALA A 1 101 ? 12.540 -2.095 3.165 1.00 95.38 101 ALA A C 1
ATOM 754 O O . ALA A 1 101 ? 13.522 -2.649 3.659 1.00 95.38 101 ALA A O 1
ATOM 755 N N . ASP A 1 102 ? 12.093 -0.913 3.575 1.00 96.31 102 ASP A N 1
ATOM 756 C CA . ASP A 1 102 ? 12.631 -0.272 4.767 1.00 96.31 102 ASP A CA 1
ATOM 757 C C . ASP A 1 102 ? 12.129 -1.027 6.013 1.00 96.31 102 ASP A C 1
ATOM 759 O O . ASP A 1 102 ? 10.923 -1.029 6.261 1.00 96.31 102 ASP A O 1
ATOM 763 N N . PRO A 1 103 ? 12.997 -1.679 6.811 1.00 95.56 103 PRO A N 1
ATOM 764 C CA . PRO A 1 103 ? 12.562 -2.425 7.993 1.00 95.56 103 PRO A CA 1
ATOM 765 C C . PRO A 1 103 ? 12.002 -1.521 9.100 1.00 95.56 103 PRO A C 1
ATOM 767 O O . PRO A 1 103 ? 11.394 -2.022 10.040 1.00 95.56 103 PRO A O 1
ATOM 770 N N . ARG A 1 104 ? 12.219 -0.203 9.009 1.00 96.12 104 ARG A N 1
ATOM 771 C CA . ARG A 1 104 ? 11.719 0.792 9.965 1.00 96.12 104 ARG A CA 1
ATOM 772 C C . ARG A 1 104 ? 10.360 1.350 9.568 1.00 96.12 104 ARG A C 1
ATOM 774 O O . ARG A 1 104 ? 9.780 2.107 10.339 1.00 96.12 104 ARG A O 1
ATOM 781 N N . ALA A 1 105 ? 9.879 1.031 8.366 1.00 97.81 105 ALA A N 1
ATOM 782 C CA . ALA A 1 105 ? 8.563 1.451 7.932 1.00 97.81 105 ALA A CA 1
ATOM 783 C C . ALA A 1 105 ? 7.494 0.477 8.444 1.00 97.81 105 ALA A C 1
ATOM 785 O O . ALA A 1 105 ? 7.542 -0.720 8.152 1.00 97.81 105 ALA A O 1
ATOM 786 N N . VAL A 1 106 ? 6.533 1.006 9.199 1.00 97.75 106 VAL A N 1
ATOM 787 C CA . VAL A 1 106 ? 5.493 0.236 9.894 1.00 97.75 106 VAL A CA 1
ATOM 788 C C . VAL A 1 106 ? 4.118 0.725 9.463 1.00 97.75 106 VAL A C 1
ATOM 790 O O . VAL A 1 106 ? 3.903 1.928 9.334 1.00 97.75 106 VAL A O 1
ATOM 793 N N . LEU A 1 107 ? 3.198 -0.212 9.230 1.00 98.38 107 LEU A N 1
ATOM 794 C CA . LEU A 1 107 ? 1.781 0.070 9.026 1.00 98.38 107 LEU A CA 1
ATOM 795 C C . LEU A 1 107 ? 1.049 0.032 10.369 1.00 98.38 107 LEU A C 1
ATOM 797 O O . LEU A 1 107 ? 1.038 -0.999 11.039 1.00 98.38 107 LEU A O 1
ATOM 801 N N . GLU A 1 108 ? 0.415 1.141 10.727 1.00 97.62 108 GLU A N 1
ATOM 802 C CA . GLU A 1 108 ? -0.297 1.318 11.991 1.00 97.62 108 GLU A CA 1
ATOM 803 C C . GLU A 1 108 ? -1.627 2.068 11.791 1.00 97.62 108 GLU A C 1
ATOM 805 O O . GLU A 1 108 ? -1.814 2.734 10.764 1.00 97.62 108 GLU A O 1
ATOM 810 N N . PRO A 1 109 ? -2.579 1.952 12.735 1.00 97.25 109 PRO A N 1
ATOM 811 C CA . PRO A 1 109 ? -3.804 2.742 12.703 1.00 97.25 109 PRO A CA 1
ATOM 812 C C . PRO A 1 109 ? -3.505 4.243 12.745 1.00 97.25 109 PRO A C 1
ATOM 814 O O . PRO A 1 109 ? -2.674 4.695 13.532 1.00 97.25 109 PRO A O 1
ATOM 817 N N . ASP A 1 110 ? -4.213 5.019 11.927 1.00 95.62 110 ASP A N 1
ATOM 818 C CA . ASP A 1 110 ? -4.166 6.480 11.986 1.00 95.62 110 ASP A CA 1
ATOM 819 C C . ASP A 1 110 ? -5.225 7.030 12.960 1.00 95.62 110 ASP A C 1
ATOM 821 O O . ASP A 1 110 ? -6.261 6.408 13.217 1.00 95.62 110 ASP A O 1
ATOM 825 N N . LYS A 1 111 ? -4.983 8.236 13.481 1.00 92.81 111 LYS A N 1
ATOM 826 C CA . LYS A 1 111 ? -5.859 8.918 14.443 1.00 92.81 111 LYS A CA 1
ATOM 827 C C . LYS A 1 111 ? -7.265 9.198 13.896 1.00 92.81 111 LYS A C 1
ATOM 829 O O . LYS A 1 111 ? -8.210 9.254 14.678 1.00 92.81 111 LYS A O 1
ATOM 834 N N . ASP A 1 112 ? -7.414 9.347 12.577 1.00 91.94 112 ASP A N 1
ATOM 835 C CA . ASP A 1 112 ? -8.684 9.707 11.935 1.00 91.94 112 ASP A CA 1
ATOM 836 C C . ASP A 1 112 ? -9.481 8.465 11.472 1.00 91.94 112 ASP A C 1
ATOM 838 O O . ASP A 1 112 ? -10.393 8.545 10.642 1.00 91.94 112 ASP A O 1
ATOM 842 N N . GLY A 1 113 ? -9.146 7.287 12.016 1.00 90.19 113 GLY A N 1
ATOM 843 C CA . GLY A 1 113 ? -9.801 6.012 11.705 1.00 90.19 113 GLY A CA 1
ATOM 844 C C . GLY A 1 113 ? -9.405 5.425 10.347 1.00 90.19 113 GLY A C 1
ATOM 845 O O . GLY A 1 113 ? -10.087 4.532 9.842 1.00 90.19 113 GLY A O 1
ATOM 846 N N . GLY A 1 114 ? -8.341 5.957 9.744 1.00 95.44 114 GLY A N 1
ATOM 847 C CA . GLY A 1 114 ? -7.656 5.388 8.590 1.00 95.44 114 GLY A CA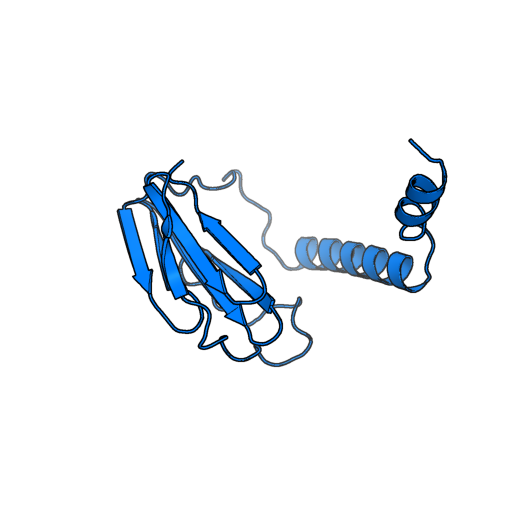 1
ATOM 848 C C . GLY A 1 114 ? -6.467 4.520 9.001 1.00 95.44 114 GLY A C 1
ATOM 849 O O . GLY A 1 114 ? -6.392 4.008 10.118 1.00 95.44 114 GLY A O 1
ATOM 850 N N . TRP A 1 115 ? -5.510 4.388 8.090 1.00 98.00 115 TRP A N 1
ATOM 851 C CA . TRP A 1 115 ? -4.235 3.715 8.338 1.00 98.00 115 TRP A CA 1
ATOM 852 C C . TRP A 1 115 ? -3.086 4.583 7.860 1.00 98.00 115 TRP A C 1
ATOM 854 O O . TRP A 1 115 ? -3.247 5.374 6.932 1.00 98.00 115 TRP A O 1
ATOM 864 N N . GLN A 1 116 ? -1.909 4.404 8.441 1.00 98.00 116 GLN A N 1
ATOM 865 C CA . GLN A 1 116 ? -0.712 5.084 7.979 1.00 98.00 116 GLN A CA 1
ATOM 866 C C . GLN A 1 116 ? 0.494 4.158 7.942 1.00 98.00 116 GLN A C 1
ATOM 868 O O . GLN A 1 116 ? 0.666 3.294 8.796 1.00 98.00 116 GLN A O 1
ATOM 873 N N . VAL A 1 117 ? 1.349 4.363 6.943 1.00 98.31 117 VAL A N 1
ATOM 874 C CA . VAL A 1 117 ? 2.700 3.808 6.934 1.00 98.31 117 VAL A CA 1
ATOM 875 C C . VAL A 1 117 ? 3.653 4.893 7.394 1.00 98.31 117 VAL A C 1
ATOM 877 O O . VAL A 1 117 ? 3.815 5.899 6.700 1.00 98.31 117 VAL A O 1
ATOM 880 N N . VAL A 1 118 ? 4.283 4.688 8.544 1.00 97.69 118 VAL A N 1
ATOM 881 C CA . VAL A 1 118 ? 5.248 5.621 9.132 1.00 97.69 118 VAL A CA 1
ATOM 882 C C . VAL A 1 118 ? 6.648 5.076 8.926 1.00 97.69 118 VAL A C 1
ATOM 884 O O . VAL A 1 118 ? 6.912 3.912 9.203 1.00 97.69 118 VAL A O 1
ATOM 887 N N . SER A 1 119 ? 7.549 5.923 8.442 1.00 95.81 119 SER A N 1
ATOM 888 C CA . SER A 1 119 ? 8.982 5.651 8.336 1.00 95.81 119 SER A CA 1
ATOM 889 C C . SER A 1 119 ? 9.768 6.862 8.835 1.00 95.81 119 SER A C 1
ATOM 891 O O . SER A 1 119 ? 9.214 7.947 8.992 1.00 95.81 119 SER A O 1
ATOM 893 N N . GLU A 1 120 ? 11.083 6.728 8.995 1.00 94.25 120 GLU A N 1
ATOM 894 C CA . GLU A 1 120 ? 11.945 7.862 9.369 1.00 94.25 120 GLU A CA 1
ATOM 895 C C . GLU A 1 120 ? 11.914 9.018 8.353 1.00 94.25 120 GLU A C 1
ATOM 897 O O . GLU A 1 120 ? 12.223 10.157 8.697 1.00 94.25 120 GLU A O 1
ATOM 902 N N . ARG A 1 121 ? 11.601 8.732 7.082 1.00 92.25 121 ARG A N 1
ATOM 903 C CA . ARG A 1 121 ? 11.738 9.697 5.976 1.00 92.25 121 ARG A CA 1
ATOM 904 C C . ARG A 1 121 ? 10.418 10.289 5.513 1.00 92.25 121 ARG A C 1
ATOM 906 O O . ARG A 1 121 ? 10.416 11.362 4.914 1.00 92.25 121 ARG A O 1
ATOM 913 N N . LEU A 1 122 ? 9.326 9.560 5.708 1.00 96.19 122 LEU A N 1
ATOM 914 C CA . LEU A 1 122 ? 8.006 9.923 5.214 1.00 96.19 122 LEU A CA 1
ATOM 915 C C . LEU A 1 122 ? 6.907 9.180 5.962 1.00 96.19 122 LEU A C 1
ATOM 917 O O . LEU A 1 122 ? 7.131 8.100 6.514 1.00 96.19 122 LEU A O 1
ATOM 921 N N . THR A 1 123 ? 5.707 9.731 5.844 1.00 96.75 123 THR A N 1
ATOM 922 C CA . THR A 1 123 ? 4.462 9.085 6.242 1.00 96.75 123 THR A CA 1
ATOM 923 C C . THR A 1 123 ? 3.525 9.034 5.044 1.00 96.75 123 THR A C 1
ATOM 925 O O . THR A 1 123 ? 3.385 10.022 4.319 1.00 96.75 123 THR A O 1
ATOM 928 N N . VAL A 1 124 ? 2.879 7.890 4.836 1.00 97.62 124 VAL A N 1
ATOM 929 C CA . VAL A 1 124 ? 1.781 7.727 3.876 1.00 97.62 124 VAL A CA 1
ATOM 930 C C . VAL A 1 124 ? 0.504 7.522 4.670 1.00 97.62 124 VAL A C 1
ATOM 932 O O . VAL A 1 124 ? 0.415 6.549 5.407 1.00 97.62 124 VAL A O 1
ATOM 935 N N . VAL A 1 125 ? -0.477 8.406 4.508 1.00 97.56 125 VAL A N 1
ATOM 936 C CA . VAL A 1 125 ? -1.786 8.287 5.165 1.00 97.56 125 VAL A CA 1
ATOM 937 C C . VAL A 1 125 ? -2.810 7.768 4.163 1.00 97.56 125 VAL A C 1
ATOM 939 O O . VAL A 1 125 ? -2.893 8.258 3.036 1.00 97.56 125 VAL A O 1
ATOM 942 N N . VAL A 1 126 ? -3.595 6.784 4.588 1.00 96.56 126 VAL A N 1
ATOM 943 C CA . VAL A 1 126 ? -4.734 6.223 3.865 1.00 96.56 126 VAL A CA 1
ATOM 944 C C . VAL A 1 126 ? -5.998 6.587 4.630 1.00 96.56 126 VAL A C 1
ATOM 946 O O . VAL A 1 126 ? -6.252 6.070 5.719 1.00 96.56 126 VAL A O 1
ATOM 949 N N . SER A 1 127 ? -6.787 7.497 4.060 1.00 92.25 127 SER A N 1
ATOM 950 C CA . SER A 1 127 ? -8.054 7.927 4.643 1.00 92.25 127 SER A CA 1
ATOM 951 C C . SER A 1 127 ? -9.089 6.804 4.636 1.00 92.25 127 SER A C 1
ATOM 953 O O . SER A 1 127 ? -9.067 5.896 3.807 1.00 92.25 127 SER A O 1
ATOM 955 N N . ARG A 1 128 ? -10.053 6.903 5.552 1.00 87.81 128 ARG A N 1
ATOM 956 C CA . ARG A 1 128 ? -11.220 6.011 5.614 1.00 87.81 128 ARG A CA 1
ATOM 957 C C . ARG A 1 128 ? -12.194 6.192 4.435 1.00 87.81 128 ARG A C 1
ATOM 959 O O . ARG A 1 128 ? -13.008 5.304 4.186 1.00 87.81 128 ARG A O 1
ATOM 966 N N . THR A 1 129 ? -12.148 7.351 3.776 1.00 73.25 129 THR A N 1
ATOM 967 C CA . THR A 1 129 ? -13.067 7.808 2.716 1.00 73.25 129 THR A CA 1
ATOM 968 C C . THR A 1 129 ? -12.372 7.952 1.380 1.00 73.25 129 THR A C 1
ATOM 970 O O . THR A 1 129 ? -11.240 8.496 1.404 1.00 73.25 129 THR A O 1
#

Sequence (129 aa):
MDGRDLVRRVRLVGSVRGVRTLRAAWRRRSADARALPPRGAERARVPGALVGAEPGPGGGVVRFARSELRIRVAVGGAVFWAWDGADPLPSYALAGEVPAADPRAVLEPDKDGGWQVVSERLTVVVSRT

Foldseek 3Di:
DDPPVVVVVCVLVDDPVNVVVVVVVVVVVVVCVVPPDPDPPDDDDDQAFWDAWDKDFQEGWTHGPRKIWGWFQADVGDIDIDIHPDDPPPDPVDPDDDHGGDNQWIWDQDPQRWIWTDHPVDIDTDDRD